Protein AF-A0A6G3XJD8-F1 (afdb_monomer_lite)

InterPro domains:
  IPR000524 Transcription regulator HTH, GntR [PF00392] (20-63)
  IPR000524 Transcription regulator HTH, GntR [PS50949] (18-63)
  IPR036388 Winged helix-like DNA-binding domain superfamily [G3DSA:1.10.10.10] (6-63)
  IPR036390 Winged helix DNA-binding domain superfamily [SSF46785] (13-63)

Structure (mmCIF, N/CA/C/O backbone):
data_AF-A0A6G3XJD8-F1
#
_entry.id   AF-A0A6G3XJD8-F1
#
loop_
_atom_site.group_PDB
_atom_site.id
_atom_site.type_symbol
_atom_site.label_atom_id
_atom_site.label_alt_id
_atom_site.label_comp_id
_atom_site.label_asym_id
_atom_site.label_entity_id
_atom_site.label_seq_id
_atom_site.pdbx_PDB_ins_code
_atom_site.Cartn_x
_atom_site.Cartn_y
_atom_site.Cartn_z
_atom_site.occupancy
_atom_site.B_iso_or_equiv
_atom_site.auth_seq_id
_atom_site.auth_comp_id
_atom_site.auth_asym_id
_atom_site.auth_atom_id
_atom_site.pdbx_PDB_model_num
ATOM 1 N N . MET A 1 1 ? -12.394 -18.723 19.845 1.00 40.44 1 MET A N 1
ATOM 2 C CA . MET A 1 1 ? -12.351 -18.050 18.532 1.00 40.44 1 MET A CA 1
ATOM 3 C C . MET A 1 1 ? -11.066 -17.255 18.484 1.00 40.44 1 MET A C 1
ATOM 5 O O . MET A 1 1 ? -11.007 -16.167 19.034 1.00 40.44 1 MET A O 1
ATOM 9 N N . THR A 1 2 ? -10.001 -17.865 17.979 1.00 38.09 2 THR A N 1
ATOM 10 C CA . THR A 1 2 ? -8.722 -17.194 17.745 1.00 38.09 2 THR A CA 1
ATOM 11 C C . THR A 1 2 ? -8.932 -16.187 16.626 1.00 38.09 2 THR A C 1
ATOM 13 O O . THR A 1 2 ? -9.135 -16.584 15.482 1.00 38.09 2 THR A O 1
ATOM 16 N N . SER A 1 3 ? -8.951 -14.900 16.963 1.00 39.94 3 SER A N 1
ATOM 17 C CA . SER A 1 3 ? -8.846 -13.836 15.970 1.00 39.94 3 SER A CA 1
ATOM 18 C C . SER A 1 3 ? -7.442 -13.906 15.382 1.00 39.94 3 SER A C 1
ATOM 20 O O . SER A 1 3 ? -6.489 -13.368 15.941 1.00 39.94 3 SER A O 1
ATOM 22 N N . GLU A 1 4 ? -7.297 -14.657 14.297 1.00 47.78 4 GLU A N 1
ATOM 23 C CA . GLU A 1 4 ? -6.164 -14.514 13.398 1.00 47.78 4 GLU A CA 1
ATOM 24 C C . GLU A 1 4 ? -6.321 -13.121 12.785 1.00 47.78 4 GLU A C 1
ATOM 26 O O . GLU A 1 4 ? -7.317 -12.845 12.118 1.00 47.78 4 GLU A O 1
ATOM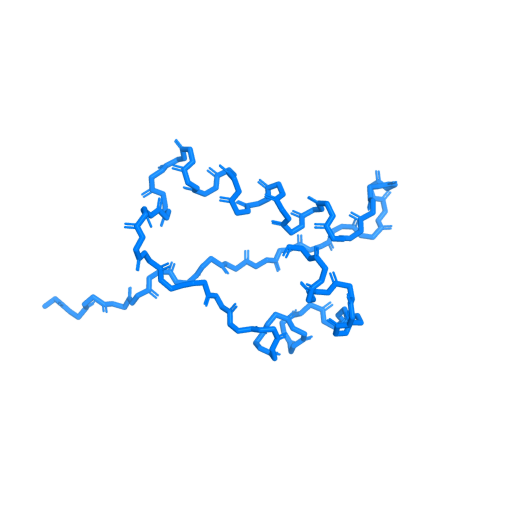 31 N N . SER A 1 5 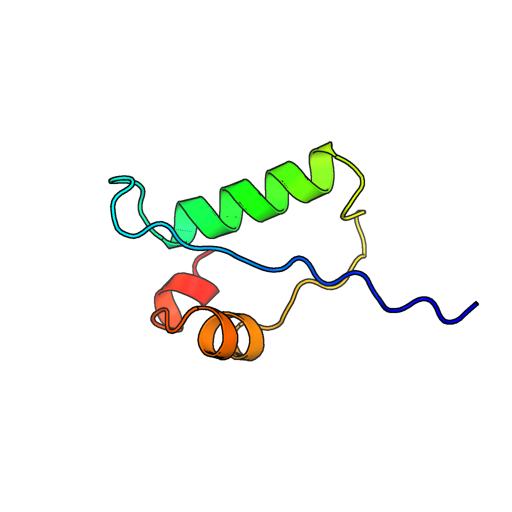? -5.424 -12.194 13.131 1.00 51.19 5 SER A N 1
ATOM 32 C CA . SER A 1 5 ? -5.424 -10.852 12.545 1.00 51.19 5 SER A CA 1
ATOM 33 C C . SER A 1 5 ? -5.405 -11.031 11.029 1.00 51.19 5 SER A C 1
ATOM 35 O O . SER A 1 5 ? -4.446 -11.597 10.506 1.00 51.19 5 SER A O 1
ATOM 37 N N . ALA A 1 6 ? -6.470 -10.624 10.338 1.00 56.72 6 ALA A N 1
ATOM 38 C CA . ALA A 1 6 ? -6.618 -10.823 8.901 1.00 56.72 6 ALA A CA 1
ATOM 39 C C . ALA A 1 6 ? -5.657 -9.885 8.156 1.00 56.72 6 ALA A C 1
ATOM 41 O O . ALA A 1 6 ? -6.028 -8.820 7.668 1.00 56.72 6 ALA A O 1
ATOM 42 N N . ALA A 1 7 ? -4.379 -10.249 8.126 1.00 70.12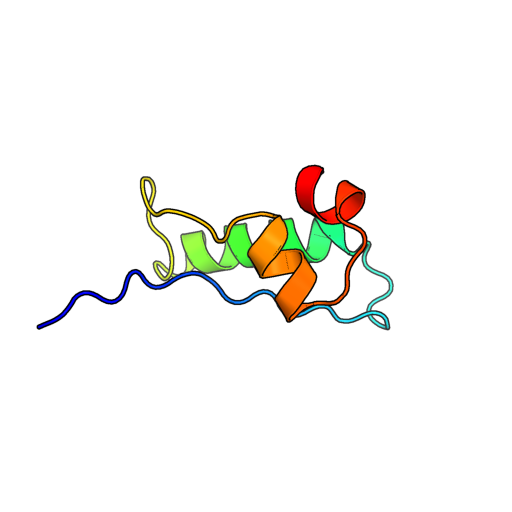 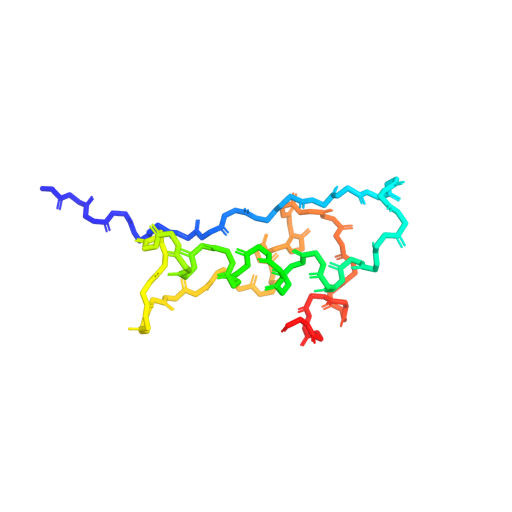7 ALA A N 1
ATOM 43 C CA . ALA A 1 7 ? -3.371 -9.526 7.380 1.00 70.12 7 ALA A CA 1
ATOM 44 C C . ALA A 1 7 ? -3.716 -9.624 5.886 1.00 70.12 7 ALA A C 1
ATOM 46 O O . ALA A 1 7 ? -3.879 -10.717 5.345 1.00 70.12 7 ALA A O 1
ATOM 47 N N . VAL A 1 8 ? -3.864 -8.477 5.218 1.00 85.94 8 VAL A N 1
ATOM 48 C CA . VAL A 1 8 ? -4.187 -8.445 3.787 1.00 85.94 8 VAL A CA 1
ATOM 49 C C . VAL A 1 8 ? -3.043 -9.075 2.979 1.00 85.94 8 VAL A C 1
ATOM 51 O O . VAL A 1 8 ? -1.883 -8.704 3.143 1.00 85.94 8 VAL A O 1
ATOM 54 N N . GLU A 1 9 ? -3.347 -10.030 2.102 1.00 89.19 9 GLU A N 1
ATOM 55 C CA . GLU A 1 9 ? -2.353 -10.618 1.196 1.00 89.19 9 GLU A CA 1
ATOM 56 C C . GLU A 1 9 ? -2.249 -9.763 -0.076 1.00 89.19 9 GLU A C 1
ATOM 58 O O . GLU A 1 9 ? -3.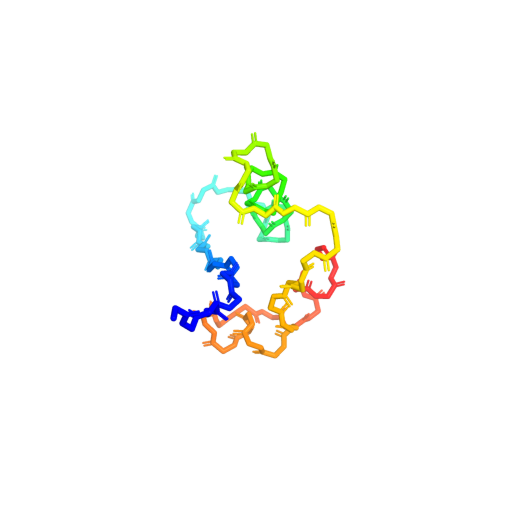250 -9.520 -0.753 1.00 89.19 9 GLU A O 1
ATOM 63 N N . PHE A 1 10 ? -1.040 -9.318 -0.431 1.00 92.56 10 PHE A N 1
ATOM 64 C CA . PHE A 1 10 ? -0.824 -8.538 -1.650 1.00 92.56 10 PHE A CA 1
ATOM 65 C C . PHE A 1 10 ? -0.510 -9.431 -2.847 1.00 92.56 10 PHE A C 1
ATOM 67 O O . PHE A 1 10 ? 0.418 -10.237 -2.815 1.00 92.56 10 PHE A O 1
ATOM 74 N N . ARG A 1 11 ? -1.221 -9.213 -3.955 1.00 92.56 11 ARG A N 1
ATOM 75 C CA . ARG A 1 11 ? -0.965 -9.873 -5.242 1.00 92.56 11 ARG A CA 1
ATOM 76 C C . ARG A 1 11 ? -0.548 -8.853 -6.284 1.00 92.56 11 ARG A C 1
ATOM 78 O O . ARG A 1 11 ? -1.208 -7.834 -6.451 1.00 92.56 11 ARG A O 1
ATOM 85 N N . ILE A 1 12 ? 0.543 -9.120 -6.995 1.00 94.31 12 ILE A N 1
ATOM 86 C CA . ILE A 1 12 ? 1.094 -8.184 -7.979 1.00 94.31 12 ILE A CA 1
ATOM 87 C C . ILE A 1 12 ? 0.963 -8.757 -9.381 1.00 94.31 12 ILE A C 1
ATOM 89 O O . ILE A 1 12 ? 1.553 -9.790 -9.696 1.00 94.31 12 ILE A O 1
ATOM 93 N N . ASP A 1 13 ? 0.265 -8.030 -10.246 1.00 95.06 13 ASP A N 1
ATOM 94 C CA . ASP A 1 13 ? 0.243 -8.305 -11.674 1.00 95.06 13 ASP A CA 1
ATOM 95 C C . ASP A 1 13 ? 1.272 -7.429 -12.397 1.00 95.06 13 ASP A C 1
ATOM 97 O O . ASP A 1 13 ? 1.067 -6.235 -12.646 1.00 95.06 13 ASP A O 1
ATOM 101 N N . ARG A 1 14 ? 2.394 -8.047 -12.777 1.00 90.94 14 ARG A N 1
ATOM 102 C CA . ARG A 1 14 ? 3.484 -7.387 -13.513 1.00 90.94 14 ARG A CA 1
ATOM 103 C C . ARG A 1 14 ? 3.120 -7.058 -14.966 1.00 90.94 14 ARG A C 1
ATOM 105 O O . ARG A 1 14 ? 3.851 -6.305 -15.602 1.00 90.94 14 ARG A O 1
ATOM 112 N N . ARG A 1 15 ? 2.027 -7.612 -15.502 1.00 95.06 15 ARG A N 1
ATOM 113 C CA . ARG A 1 15 ? 1.563 -7.389 -16.882 1.00 95.06 15 ARG A CA 1
ATOM 114 C C . ARG A 1 15 ? 0.479 -6.317 -16.985 1.00 95.06 15 ARG A C 1
ATOM 116 O O . ARG A 1 15 ? 0.176 -5.888 -18.091 1.00 95.06 15 ARG A O 1
ATOM 123 N N . SER A 1 16 ? -0.049 -5.845 -15.859 1.00 94.44 16 SER A N 1
ATOM 124 C CA . SER A 1 16 ? -1.123 -4.842 -15.810 1.00 94.44 16 SER A CA 1
ATOM 125 C C . SER A 1 16 ? -0.754 -3.471 -16.397 1.00 94.44 16 SER A C 1
ATOM 127 O O . SER A 1 16 ? -1.636 -2.655 -16.645 1.00 94.44 16 SER A O 1
ATOM 129 N N . GLY A 1 17 ? 0.541 -3.168 -16.554 1.00 93.62 17 GLY A N 1
ATOM 130 C CA . GLY A 1 17 ? 1.024 -1.821 -16.880 1.00 93.62 17 GLY A CA 1
ATOM 131 C C . GLY A 1 17 ? 0.921 -0.822 -15.716 1.00 93.62 17 GLY A C 1
ATOM 132 O O . GLY A 1 17 ? 1.396 0.306 -15.834 1.00 93.62 17 GLY A O 1
ATOM 133 N N . VAL A 1 18 ? 0.354 -1.226 -14.573 1.00 94.75 18 VAL A N 1
ATOM 134 C CA . VAL A 1 18 ? 0.249 -0.404 -13.362 1.00 94.75 18 VAL A CA 1
ATOM 135 C C . VAL A 1 18 ? 1.512 -0.566 -12.524 1.00 94.75 18 VAL A C 1
ATOM 137 O O . VAL A 1 18 ? 1.953 -1.683 -12.248 1.00 94.75 18 VAL A O 1
ATOM 140 N N . ALA A 1 19 ? 2.079 0.549 -12.059 1.00 94.56 19 ALA A N 1
ATOM 141 C CA . ALA A 1 19 ? 3.240 0.521 -11.177 1.00 94.56 19 ALA A CA 1
ATOM 142 C C . ALA A 1 19 ? 2.958 -0.288 -9.899 1.00 94.56 19 ALA A C 1
ATOM 144 O O . ALA A 1 19 ? 1.936 -0.098 -9.242 1.00 94.56 19 ALA A O 1
ATOM 145 N N . THR A 1 20 ? 3.896 -1.148 -9.505 1.00 94.50 20 THR A N 1
ATOM 146 C CA . THR A 1 20 ? 3.731 -2.086 -8.384 1.00 94.50 20 THR A CA 1
ATOM 147 C C . THR A 1 20 ? 3.301 -1.422 -7.075 1.00 94.50 20 THR A C 1
ATOM 149 O O . THR A 1 20 ? 2.394 -1.920 -6.416 1.00 94.50 20 THR A O 1
ATOM 152 N N . TYR A 1 21 ? 3.894 -0.280 -6.705 1.00 94.31 21 TYR A N 1
ATOM 153 C CA . TYR A 1 21 ? 3.516 0.413 -5.465 1.00 94.31 21 TYR A CA 1
ATOM 154 C C . TYR A 1 21 ? 2.044 0.864 -5.487 1.00 94.31 21 TYR A C 1
ATOM 156 O O . TYR A 1 21 ? 1.360 0.797 -4.471 1.00 94.31 21 TYR A O 1
ATOM 164 N N . LEU A 1 22 ? 1.517 1.254 -6.657 1.00 96.44 22 LEU A N 1
ATOM 165 C CA . LEU A 1 22 ? 0.108 1.625 -6.795 1.00 96.44 22 LEU A CA 1
ATOM 166 C C . LEU A 1 22 ? -0.809 0.416 -6.636 1.00 96.44 22 LEU A C 1
ATOM 168 O O . LEU A 1 22 ? -1.874 0.563 -6.046 1.00 96.44 22 LEU A O 1
ATOM 172 N N . GLN A 1 23 ? -0.402 -0.764 -7.108 1.00 96.62 23 GLN A N 1
ATOM 173 C CA . GLN A 1 23 ? -1.184 -1.988 -6.916 1.00 96.62 23 GLN A CA 1
ATOM 174 C C . GLN A 1 23 ? -1.320 -2.339 -5.426 1.00 96.62 23 GLN A C 1
ATOM 176 O O . GLN A 1 23 ? -2.399 -2.746 -4.999 1.00 96.62 23 GLN A O 1
ATOM 181 N N . ILE A 1 24 ? -0.260 -2.131 -4.634 1.00 94.62 24 ILE A N 1
ATOM 182 C CA . ILE A 1 24 ? -0.273 -2.314 -3.171 1.00 94.62 24 ILE A CA 1
ATOM 183 C C . ILE A 1 24 ? -1.234 -1.302 -2.528 1.00 94.62 24 ILE A C 1
ATOM 185 O O . ILE A 1 24 ? -2.183 -1.699 -1.854 1.00 94.62 24 ILE A O 1
ATOM 189 N N . VAL A 1 25 ? -1.077 -0.004 -2.826 1.00 95.38 25 VAL A N 1
ATOM 190 C CA . VAL A 1 25 ? -1.967 1.068 -2.329 1.00 95.38 25 VAL A CA 1
ATOM 191 C C . VAL A 1 25 ? -3.436 0.785 -2.657 1.00 95.38 25 VAL A C 1
ATOM 193 O O . VAL A 1 25 ? -4.326 0.987 -1.828 1.00 95.38 25 VAL A O 1
ATOM 196 N N . GLN A 1 26 ? -3.714 0.355 -3.889 1.00 96.44 26 GLN A N 1
ATOM 197 C CA . GLN A 1 26 ? -5.068 0.076 -4.357 1.00 96.44 26 G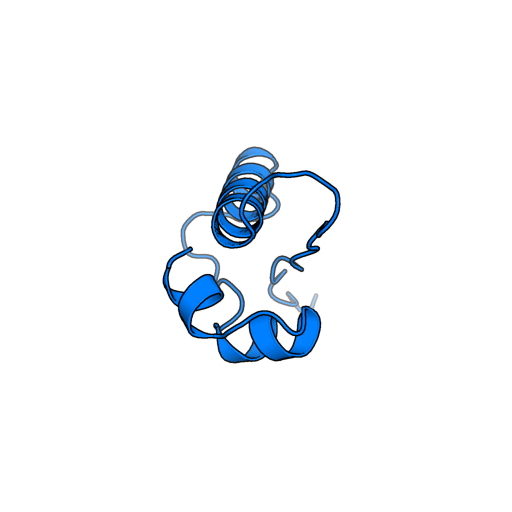LN A CA 1
ATOM 198 C C . GLN A 1 26 ? -5.693 -1.108 -3.619 1.00 96.44 26 GLN A C 1
ATOM 200 O O . GLN A 1 26 ? -6.855 -1.004 -3.226 1.00 96.44 26 GLN A O 1
ATOM 205 N N . GLN A 1 27 ? -4.935 -2.183 -3.386 1.00 95.44 27 GLN A N 1
ATOM 206 C CA . GLN A 1 27 ? -5.396 -3.343 -2.620 1.00 95.44 27 GLN A CA 1
ATOM 207 C C . GLN A 1 27 ? -5.693 -2.984 -1.165 1.00 95.44 27 GLN A C 1
ATOM 209 O O . GLN A 1 27 ? -6.773 -3.317 -0.684 1.00 95.44 27 GLN A O 1
ATOM 214 N N . THR A 1 28 ? -4.828 -2.209 -0.502 1.00 94.56 28 THR A N 1
ATOM 215 C CA . THR A 1 28 ? -5.087 -1.718 0.864 1.00 94.56 28 THR A CA 1
ATOM 216 C C . THR A 1 28 ? -6.371 -0.893 0.924 1.00 94.56 28 THR A C 1
ATOM 218 O O . THR A 1 28 ? -7.251 -1.143 1.747 1.00 94.56 28 THR A O 1
ATOM 221 N N . LYS A 1 29 ? -6.534 0.066 0.003 1.00 94.94 29 LYS A N 1
ATOM 222 C CA . LYS A 1 29 ? -7.747 0.895 -0.071 1.00 94.94 29 LYS A CA 1
ATOM 223 C C . LYS A 1 29 ? -8.999 0.071 -0.373 1.00 94.94 29 LYS A C 1
ATOM 225 O O . LYS A 1 29 ? -10.073 0.408 0.116 1.00 94.94 29 LYS A O 1
ATOM 230 N N . GLN A 1 30 ? -8.888 -0.967 -1.201 1.00 95.50 30 GLN A N 1
ATOM 231 C CA . GLN A 1 30 ? -10.004 -1.857 -1.509 1.00 95.50 30 GLN A CA 1
ATOM 232 C C . GLN A 1 30 ? -10.390 -2.699 -0.293 1.00 95.50 30 GLN A C 1
ATOM 234 O O . GLN A 1 30 ? -11.575 -2.791 0.007 1.00 95.50 30 GLN A O 1
ATOM 239 N N . ALA A 1 31 ? -9.417 -3.253 0.429 1.00 93.12 31 ALA A N 1
ATOM 240 C CA . ALA A 1 31 ? -9.666 -4.022 1.642 1.00 93.12 31 ALA A CA 1
ATOM 241 C C . ALA A 1 31 ? -10.348 -3.174 2.729 1.00 93.12 31 ALA A C 1
ATOM 243 O O . ALA A 1 31 ? -11.320 -3.633 3.321 1.00 93.12 31 ALA A O 1
ATOM 244 N N . LEU A 1 32 ? -9.937 -1.909 2.896 1.00 93.81 32 LEU A N 1
ATOM 245 C CA . LEU A 1 32 ? -10.623 -0.952 3.776 1.00 93.81 32 LEU A CA 1
ATOM 246 C C . LEU A 1 32 ? -12.077 -0.700 3.347 1.00 93.81 32 LEU A C 1
ATOM 248 O O . LEU A 1 32 ? -12.988 -0.734 4.165 1.00 93.81 32 LEU A O 1
ATOM 252 N N . ARG A 1 33 ? -12.322 -0.471 2.048 1.00 94.75 33 ARG A N 1
ATOM 253 C CA . ARG A 1 33 ? -13.686 -0.248 1.529 1.00 94.75 33 ARG A CA 1
ATOM 254 C C . ARG A 1 33 ? -14.603 -1.455 1.704 1.00 94.75 33 ARG A C 1
ATOM 256 O O . ARG A 1 33 ? -15.809 -1.277 1.822 1.00 94.75 33 ARG A O 1
ATOM 263 N N . LEU A 1 34 ? -14.040 -2.659 1.652 1.00 93.81 34 LEU A N 1
ATOM 264 C CA . LEU A 1 34 ? -14.779 -3.910 1.795 1.00 93.81 34 LEU A CA 1
ATOM 265 C C . LEU A 1 34 ? -14.958 -4.338 3.261 1.00 93.81 34 LEU A C 1
ATOM 267 O O . LEU A 1 34 ? -15.602 -5.355 3.495 1.00 93.81 34 LEU A O 1
ATOM 271 N N . GLY A 1 35 ? -14.389 -3.606 4.227 1.00 91.31 35 GLY A N 1
ATOM 272 C CA . GLY A 1 35 ? -14.395 -3.993 5.643 1.00 91.31 35 GLY A CA 1
ATOM 273 C C . GLY A 1 35 ? -13.535 -5.224 5.948 1.00 91.31 35 GLY A C 1
ATOM 274 O O . GLY A 1 35 ? -13.696 -5.843 6.990 1.00 91.31 35 GLY A O 1
ATOM 275 N N . VAL A 1 36 ? -12.639 -5.602 5.029 1.00 91.56 36 VAL A N 1
ATOM 276 C CA . VAL A 1 36 ? -11.630 -6.652 5.262 1.00 91.56 36 VAL A CA 1
ATOM 277 C C . VAL A 1 36 ? -10.512 -6.122 6.159 1.00 91.56 36 VAL A C 1
ATOM 279 O O . VAL A 1 36 ? -9.925 -6.880 6.920 1.00 91.56 36 VAL A O 1
ATOM 282 N N . LEU A 1 37 ? -10.224 -4.824 6.044 1.00 92.75 37 LEU A N 1
ATOM 283 C CA . LEU A 1 37 ? -9.390 -4.075 6.974 1.00 92.75 37 LEU A CA 1
ATOM 284 C C . LEU A 1 37 ? -10.227 -2.973 7.615 1.00 92.75 37 LEU A C 1
ATOM 286 O O . LEU A 1 37 ? -11.028 -2.325 6.936 1.00 92.75 37 LEU A O 1
ATOM 290 N N . GLU A 1 38 ? -9.953 -2.692 8.878 1.00 92.69 38 GLU A N 1
ATOM 291 C CA . GLU A 1 38 ? -10.498 -1.566 9.623 1.00 92.69 38 GLU A CA 1
ATOM 292 C C . GLU A 1 38 ? -9.381 -0.614 10.089 1.00 92.69 38 GLU A C 1
ATOM 294 O O . GLU A 1 38 ? -8.215 -1.003 10.224 1.00 92.69 38 GLU A O 1
ATOM 299 N N . PRO A 1 39 ? -9.683 0.675 10.332 1.00 89.25 39 PRO A N 1
ATOM 300 C CA . PRO A 1 39 ? -8.721 1.582 10.944 1.00 89.25 39 PRO A CA 1
ATOM 301 C C . PRO A 1 39 ? -8.228 1.049 12.296 1.00 89.25 39 PRO A C 1
ATOM 303 O O . PRO A 1 39 ? -9.016 0.834 13.211 1.00 89.25 39 PRO A O 1
ATOM 306 N N . GLY A 1 40 ? -6.912 0.889 12.428 1.00 89.50 40 GLY A N 1
ATOM 307 C CA . GLY A 1 40 ? -6.282 0.294 13.612 1.00 89.50 40 GLY A CA 1
ATOM 308 C C . GLY A 1 40 ? -5.761 -1.121 13.372 1.00 89.50 40 GLY A C 1
ATOM 309 O O . GLY A 1 40 ? -4.878 -1.560 14.112 1.00 89.50 40 GLY A O 1
ATOM 310 N N . ASP A 1 41 ? -6.208 -1.784 12.302 1.00 90.88 41 ASP A N 1
ATOM 311 C CA . ASP A 1 41 ? -5.635 -3.057 11.888 1.00 90.88 41 ASP A CA 1
ATOM 312 C C . ASP A 1 41 ? -4.185 -2.895 11.448 1.00 90.88 41 ASP A C 1
ATOM 314 O O . ASP A 1 41 ? -3.773 -1.919 10.807 1.00 90.88 41 ASP A O 1
ATOM 318 N N . ARG A 1 42 ? -3.388 -3.905 11.790 1.00 90.00 42 ARG A N 1
ATOM 319 C CA . ARG A 1 42 ? -1.993 -3.970 11.386 1.00 90.00 42 ARG A CA 1
ATOM 320 C C . ARG A 1 42 ? -1.898 -4.528 9.967 1.00 90.00 42 ARG A C 1
ATOM 322 O O . ARG A 1 42 ? -2.332 -5.643 9.695 1.00 90.00 42 ARG A O 1
ATOM 329 N N . LEU A 1 43 ? -1.256 -3.766 9.087 1.00 91.25 43 LEU A N 1
ATOM 330 C CA . LEU A 1 43 ? -0.846 -4.244 7.769 1.00 91.25 43 LEU A CA 1
ATOM 331 C C . LEU A 1 43 ? 0.353 -5.202 7.877 1.00 91.25 43 LEU A C 1
ATOM 333 O O . LEU A 1 43 ? 1.127 -5.094 8.836 1.00 91.25 43 LEU A O 1
ATOM 337 N N . PRO A 1 44 ? 0.566 -6.078 6.877 1.00 91.62 44 PRO A N 1
ATOM 338 C CA . PRO A 1 44 ? 1.814 -6.818 6.767 1.00 91.62 44 PRO A CA 1
ATOM 339 C C . PRO A 1 44 ? 3.015 -5.869 6.757 1.00 91.62 44 PRO A C 1
ATOM 341 O O . PRO A 1 44 ? 2.988 -4.787 6.164 1.00 91.62 44 PRO A O 1
ATOM 344 N N . THR A 1 45 ? 4.096 -6.289 7.396 1.00 92.00 45 THR A N 1
ATOM 345 C CA . THR A 1 45 ? 5.372 -5.579 7.365 1.00 92.00 45 THR A CA 1
ATOM 346 C C . THR A 1 45 ? 5.953 -5.578 5.955 1.00 92.00 45 THR A C 1
ATOM 348 O O . THR A 1 45 ? 5.728 -6.497 5.168 1.00 92.00 45 THR A O 1
ATOM 351 N N . ALA A 1 46 ? 6.797 -4.590 5.643 1.00 90.38 46 ALA A N 1
ATOM 352 C CA . ALA A 1 46 ? 7.468 -4.547 4.345 1.00 90.38 46 ALA A CA 1
ATOM 353 C C . ALA A 1 46 ? 8.255 -5.837 4.048 1.00 90.38 46 ALA A C 1
ATOM 355 O O . ALA A 1 46 ? 8.279 -6.284 2.905 1.00 90.38 46 ALA A O 1
ATOM 356 N N . ARG A 1 47 ? 8.846 -6.467 5.075 1.00 91.56 47 ARG A N 1
ATOM 357 C CA . ARG A 1 47 ? 9.541 -7.755 4.945 1.00 91.56 47 ARG A CA 1
ATOM 358 C C . ARG A 1 47 ? 8.591 -8.866 4.494 1.00 91.56 47 ARG A C 1
ATOM 360 O O . ARG A 1 47 ? 8.902 -9.551 3.529 1.00 91.56 47 ARG A O 1
ATOM 367 N N . GLU A 1 48 ? 7.434 -8.999 5.139 1.00 92.25 48 GLU A N 1
ATOM 368 C CA . GLU A 1 48 ? 6.428 -10.013 4.789 1.00 92.25 48 GLU A CA 1
ATOM 369 C C . GLU A 1 48 ? 5.896 -9.809 3.364 1.00 92.25 48 GLU A C 1
ATOM 371 O O . GLU A 1 48 ? 5.770 -10.766 2.604 1.00 92.25 48 GLU A O 1
ATOM 376 N N . VAL A 1 49 ? 5.664 -8.558 2.950 1.00 91.31 49 VAL A N 1
ATOM 377 C CA . VAL A 1 49 ? 5.237 -8.261 1.572 1.00 91.31 49 VAL A CA 1
ATOM 378 C C . VAL A 1 49 ? 6.326 -8.613 0.557 1.00 91.31 49 VAL A C 1
ATOM 380 O O . VAL A 1 49 ? 6.023 -9.166 -0.500 1.00 91.31 49 VAL A O 1
ATOM 383 N N . VAL A 1 50 ? 7.594 -8.312 0.850 1.00 92.88 50 VAL A N 1
ATOM 384 C CA . VAL A 1 50 ? 8.727 -8.672 -0.021 1.00 92.88 50 VAL A CA 1
ATOM 385 C C . VAL A 1 50 ? 8.845 -10.188 -0.152 1.00 92.88 50 VAL A C 1
ATOM 387 O O . VAL A 1 50 ? 8.993 -10.680 -1.268 1.00 92.88 50 VAL A O 1
ATOM 390 N N . GLU A 1 51 ? 8.735 -10.922 0.955 1.00 91.62 51 GLU A N 1
ATOM 391 C CA . GLU A 1 51 ? 8.788 -12.388 0.970 1.00 91.62 51 GLU A CA 1
ATOM 392 C C . GLU A 1 51 ? 7.641 -13.006 0.155 1.00 91.62 51 GLU A C 1
ATOM 394 O O . GLU A 1 51 ? 7.881 -13.915 -0.638 1.00 91.62 51 GLU A O 1
ATOM 399 N N . ALA A 1 52 ? 6.423 -12.465 0.263 1.00 88.44 52 ALA A N 1
ATOM 400 C CA . ALA A 1 52 ? 5.254 -12.970 -0.459 1.00 88.44 52 ALA A CA 1
ATOM 401 C C . ALA A 1 52 ? 5.235 -12.612 -1.960 1.00 88.44 52 ALA A C 1
ATOM 403 O O . ALA A 1 52 ? 4.686 -13.356 -2.771 1.00 88.44 52 ALA A O 1
ATOM 404 N N . THR A 1 53 ? 5.810 -11.470 -2.354 1.00 89.00 53 THR A N 1
ATOM 405 C CA . THR A 1 53 ? 5.643 -10.916 -3.719 1.00 89.00 53 THR A CA 1
ATOM 406 C C . THR A 1 53 ? 6.931 -10.847 -4.547 1.00 89.00 53 THR A C 1
ATOM 408 O O . THR A 1 53 ? 6.884 -10.581 -5.757 1.00 89.00 53 THR A O 1
ATOM 411 N N . ALA A 1 54 ? 8.091 -11.059 -3.914 1.00 90.69 54 ALA A N 1
ATOM 412 C CA . ALA A 1 54 ? 9.423 -10.853 -4.486 1.00 90.69 54 ALA A CA 1
ATOM 413 C C . ALA A 1 54 ? 9.601 -9.462 -5.135 1.00 90.69 54 ALA A C 1
ATOM 415 O O . ALA A 1 54 ? 10.269 -9.315 -6.164 1.00 90.69 54 ALA A O 1
ATOM 416 N N . ILE A 1 55 ? 8.954 -8.437 -4.573 1.00 90.81 55 ILE A N 1
ATOM 417 C CA . ILE A 1 55 ? 9.067 -7.043 -5.014 1.00 90.81 55 ILE A CA 1
ATOM 418 C C . ILE A 1 55 ? 10.227 -6.348 -4.308 1.00 90.81 55 ILE A C 1
ATOM 420 O O . ILE A 1 55 ? 10.563 -6.653 -3.169 1.00 90.81 55 ILE A O 1
ATOM 424 N N . ASN A 1 56 ? 10.843 -5.381 -4.991 1.00 89.38 56 ASN A N 1
ATOM 425 C CA . ASN A 1 56 ? 11.898 -4.556 -4.416 1.00 89.38 56 ASN A CA 1
ATOM 426 C C . ASN A 1 56 ? 11.409 -3.869 -3.113 1.00 89.38 56 ASN A C 1
ATOM 428 O O . ASN A 1 56 ? 10.407 -3.148 -3.166 1.00 89.38 56 ASN A O 1
ATOM 432 N N . PRO A 1 57 ? 12.121 -4.008 -1.976 1.00 89.56 57 PRO A N 1
ATOM 433 C CA . PRO A 1 57 ? 11.719 -3.424 -0.693 1.00 89.56 57 PRO A CA 1
ATOM 434 C C . PRO A 1 57 ? 11.436 -1.919 -0.742 1.00 89.56 57 PRO A C 1
ATOM 436 O O . PRO A 1 57 ? 10.474 -1.458 -0.135 1.00 89.56 57 PRO A O 1
ATOM 439 N N . ASN A 1 58 ? 12.194 -1.147 -1.528 1.00 91.56 58 ASN A N 1
ATOM 440 C CA . ASN A 1 58 ? 11.974 0.297 -1.675 1.00 91.56 58 ASN A CA 1
ATOM 441 C C . ASN A 1 58 ? 10.635 0.611 -2.356 1.00 91.56 58 ASN A C 1
ATOM 443 O O . ASN A 1 58 ? 10.044 1.660 -2.121 1.00 91.56 58 ASN A O 1
ATOM 447 N N . THR A 1 59 ? 10.146 -0.291 -3.210 1.00 91.94 59 THR A N 1
ATOM 448 C CA . THR A 1 59 ? 8.831 -0.151 -3.850 1.00 91.94 59 THR A CA 1
ATOM 449 C C . THR A 1 59 ? 7.704 -0.430 -2.862 1.00 91.94 59 THR A C 1
ATOM 451 O O . THR A 1 59 ? 6.685 0.250 -2.915 1.00 91.94 59 THR A O 1
ATOM 454 N N . VAL A 1 60 ? 7.902 -1.389 -1.953 1.00 90.19 60 VAL A N 1
ATOM 455 C CA . VAL A 1 60 ? 6.954 -1.696 -0.872 1.00 90.19 60 VAL A CA 1
ATOM 456 C C . VAL A 1 60 ? 6.903 -0.555 0.145 1.00 90.19 60 VAL A C 1
ATOM 458 O O . VAL A 1 60 ? 5.822 -0.108 0.489 1.00 90.19 60 VAL A O 1
ATOM 461 N N . LEU A 1 61 ? 8.056 -0.028 0.567 1.00 87.50 61 LEU A N 1
ATOM 462 C CA . LEU A 1 61 ? 8.141 1.081 1.530 1.00 87.50 61 LEU A CA 1
ATOM 463 C C . LEU A 1 61 ? 7.555 2.403 1.013 1.00 87.50 61 LEU A C 1
ATOM 465 O O . LEU A 1 61 ? 7.253 3.290 1.805 1.00 87.50 61 LEU A O 1
ATOM 469 N N . LYS A 1 62 ? 7.437 2.559 -0.309 1.00 87.62 62 LYS A N 1
ATOM 470 C CA . LYS A 1 62 ? 6.819 3.731 -0.942 1.00 87.62 62 LYS A CA 1
ATOM 471 C C . LYS A 1 62 ? 5.284 3.674 -0.934 1.00 87.62 62 LYS A C 1
ATOM 473 O O . LYS A 1 62 ? 4.655 4.710 -1.154 1.00 87.62 62 LYS A O 1
ATOM 478 N N . ALA A 1 63 ? 4.713 2.476 -0.812 1.00 84.81 63 ALA A N 1
ATOM 479 C CA . ALA A 1 63 ? 3.274 2.241 -0.891 1.00 84.81 63 ALA A CA 1
ATOM 480 C C . ALA A 1 63 ? 2.539 2.661 0.390 1.00 84.81 63 ALA A C 1
ATOM 482 O O . ALA A 1 63 ? 3.180 2.725 1.460 1.00 84.81 63 ALA A O 1
#

Organism: NCBI:txid2706086

Sequence (63 aa):
MTSESAAVEFRIDRRSGVATYLQIVQQTKQALRLGVLEPGDRLPTAREVVEATAINPNTVLKA

Secondary structure (DSSP, 8-state):
------PPPP---TTSSS-HHHHHHHHHHHHHHTTSS-TTPPPPPHHHHHHHH---HHHHHT-

pLDDT: mean 87.39, std 14.19, range [38.09, 96.62]

Foldseek 3Di:
DPPPQLAQQQDDDPPPPDQRLVSVVVSVVVCCVVVVDDPVRDHDDLVVNCVRYVDDSVSPVVD

Radius of gyration: 12.08 Å; chains: 1; bounding box: 27×22×35 Å